Protein AF-A0A2M7F0R4-F1 (afdb_monomer_lite)

pLDDT: mean 93.56, std 8.67, range [50.69, 98.19]

Foldseek 3Di:
DDPQLVVLVVVLLVVLLCCLVVNCVVLLVDPVLCVSCVSNVHHSVVCSVPRDSVVSVVVVVVD

Sequence (63 aa):
MTPERRLWFAALAHGLTDVAKGEDTRWIGSRDFRMVCDLVGLDPQAVEARFDPEAFLRITKAA

Structure (mmCIF, N/CA/C/O backbone):
data_AF-A0A2M7F0R4-F1
#
_entry.id   AF-A0A2M7F0R4-F1
#
loop_
_atom_site.group_PDB
_atom_site.id
_atom_site.type_symbol
_atom_site.label_atom_id
_atom_site.label_alt_id
_atom_site.label_comp_id
_atom_site.label_asym_id
_atom_site.label_entity_id
_atom_site.label_seq_id
_atom_site.pdbx_PDB_ins_code
_atom_site.Cartn_x
_atom_site.Cartn_y
_atom_site.Cartn_z
_atom_site.occupancy
_atom_site.B_iso_or_equiv
_atom_site.auth_seq_id
_atom_site.auth_comp_id
_atom_site.auth_asym_id
_atom_site.auth_atom_id
_atom_site.pdbx_PDB_model_num
ATOM 1 N N . MET A 1 1 ? 16.019 -7.344 -10.379 1.00 74.88 1 MET A N 1
ATOM 2 C CA . MET A 1 1 ? 15.286 -6.217 -9.755 1.00 74.88 1 MET A CA 1
ATOM 3 C C . MET A 1 1 ? 16.156 -4.972 -9.834 1.00 74.88 1 MET A C 1
ATOM 5 O O . MET A 1 1 ? 17.283 -5.040 -9.353 1.00 74.88 1 MET A O 1
ATOM 9 N N . THR A 1 2 ? 15.688 -3.903 -10.485 1.00 93.25 2 THR A N 1
ATOM 10 C CA . THR A 1 2 ? 16.447 -2.648 -10.667 1.00 93.25 2 THR A CA 1
ATOM 11 C C . THR A 1 2 ? 16.544 -1.860 -9.350 1.00 93.25 2 THR A C 1
ATOM 13 O O . THR A 1 2 ? 15.699 -2.068 -8.475 1.00 93.25 2 THR A O 1
ATOM 16 N N . PRO A 1 3 ? 17.542 -0.969 -9.176 1.00 94.38 3 PRO A N 1
ATOM 17 C CA . PRO A 1 3 ? 17.639 -0.106 -7.993 1.00 94.38 3 PRO A CA 1
ATOM 18 C C . PRO A 1 3 ? 16.379 0.734 -7.757 1.00 94.38 3 PRO A C 1
ATOM 20 O O . PRO A 1 3 ? 15.883 0.794 -6.639 1.00 94.38 3 PRO A O 1
ATOM 23 N N . GLU A 1 4 ? 15.807 1.292 -8.823 1.00 94.81 4 GLU A N 1
ATOM 24 C CA . GLU A 1 4 ? 14.555 2.050 -8.771 1.00 94.81 4 GLU A CA 1
ATOM 25 C C . GLU A 1 4 ? 13.391 1.201 -8.246 1.00 94.81 4 GLU A C 1
ATOM 27 O O . GLU A 1 4 ? 12.689 1.599 -7.321 1.00 94.81 4 GLU A O 1
ATOM 32 N N . ARG A 1 5 ? 13.235 -0.029 -8.749 1.00 95.06 5 ARG A N 1
ATOM 33 C CA . ARG A 1 5 ? 12.184 -0.931 -8.265 1.00 95.06 5 ARG A CA 1
ATOM 34 C C . ARG A 1 5 ? 12.376 -1.293 -6.788 1.00 95.06 5 ARG A C 1
ATOM 36 O O . ARG A 1 5 ? 11.390 -1.445 -6.078 1.00 95.06 5 ARG A O 1
ATOM 43 N N . ARG A 1 6 ? 13.622 -1.406 -6.302 1.00 95.94 6 ARG A N 1
ATOM 44 C CA . ARG A 1 6 ? 13.908 -1.618 -4.865 1.00 95.94 6 ARG A CA 1
ATOM 45 C C . ARG A 1 6 ? 13.469 -0.428 -4.016 1.00 95.94 6 ARG A C 1
ATOM 47 O O . ARG A 1 6 ? 12.907 -0.644 -2.948 1.00 95.94 6 ARG A O 1
ATOM 54 N N . LEU A 1 7 ? 13.705 0.794 -4.493 1.00 96.94 7 LEU A N 1
ATOM 55 C CA . LEU A 1 7 ? 13.260 2.009 -3.813 1.00 96.94 7 LEU A CA 1
ATOM 56 C C . LEU A 1 7 ? 11.734 2.024 -3.673 1.00 96.94 7 LEU A C 1
ATOM 58 O O . LEU A 1 7 ? 11.223 2.235 -2.577 1.00 96.94 7 LEU A O 1
ATOM 62 N N . TRP A 1 8 ? 11.010 1.713 -4.749 1.00 97.56 8 TRP A N 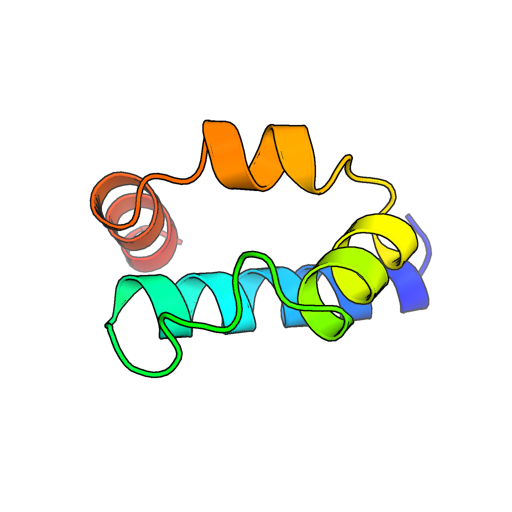1
ATOM 63 C CA . TRP A 1 8 ? 9.549 1.649 -4.709 1.00 97.56 8 TRP A CA 1
ATOM 64 C C . TRP A 1 8 ? 9.017 0.500 -3.847 1.00 97.56 8 TRP A C 1
ATOM 66 O O . TRP A 1 8 ? 7.997 0.667 -3.186 1.00 97.56 8 TRP A O 1
ATOM 76 N N . PHE A 1 9 ? 9.728 -0.631 -3.762 1.00 97.06 9 PHE A N 1
ATOM 77 C CA . PHE A 1 9 ? 9.397 -1.689 -2.799 1.00 97.06 9 PHE A CA 1
ATOM 78 C C . PHE A 1 9 ? 9.533 -1.216 -1.350 1.00 97.06 9 PHE A C 1
ATOM 80 O O . PHE A 1 9 ? 8.677 -1.539 -0.529 1.00 97.06 9 PHE A O 1
ATOM 87 N N . ALA A 1 10 ? 10.570 -0.436 -1.035 1.00 96.06 10 ALA A N 1
ATOM 88 C CA . ALA A 1 10 ? 10.720 0.156 0.291 1.00 96.06 10 ALA A CA 1
ATOM 89 C C . ALA A 1 10 ? 9.596 1.164 0.576 1.00 96.06 10 ALA A C 1
ATOM 91 O O . ALA A 1 10 ? 8.981 1.099 1.637 1.00 96.06 10 ALA A O 1
ATOM 92 N N . ALA A 1 11 ? 9.270 2.033 -0.386 1.00 96.25 11 ALA A N 1
ATOM 93 C CA . ALA A 1 11 ? 8.155 2.972 -0.264 1.00 96.25 11 ALA A CA 1
ATOM 94 C C . ALA A 1 11 ? 6.817 2.247 -0.024 1.00 96.25 11 ALA A C 1
ATOM 96 O O . ALA A 1 11 ? 6.066 2.630 0.870 1.00 96.25 11 ALA A O 1
ATOM 97 N N . LEU A 1 12 ? 6.554 1.157 -0.757 1.00 97.25 12 LEU A N 1
ATOM 98 C CA . LEU A 1 12 ? 5.374 0.319 -0.547 1.00 97.25 12 LEU A CA 1
ATOM 99 C C . LEU A 1 12 ? 5.351 -0.281 0.863 1.00 97.25 12 LEU A C 1
ATOM 101 O O . LEU A 1 12 ? 4.330 -0.212 1.539 1.00 97.25 12 LEU A O 1
ATOM 105 N N . ALA A 1 13 ? 6.467 -0.848 1.326 1.00 96.12 13 ALA A N 1
ATOM 106 C CA . ALA A 1 13 ? 6.553 -1.442 2.658 1.00 96.12 13 ALA A CA 1
ATOM 107 C C . ALA A 1 13 ? 6.338 -0.410 3.780 1.00 96.12 13 ALA A C 1
ATOM 109 O O . ALA A 1 13 ? 5.664 -0.714 4.766 1.00 96.12 13 ALA A O 1
ATOM 110 N N . HIS A 1 14 ? 6.869 0.806 3.622 1.00 95.81 14 HIS A N 1
ATOM 111 C CA . HIS A 1 14 ? 6.640 1.907 4.558 1.00 95.81 14 HIS A CA 1
ATOM 112 C C . HIS A 1 14 ? 5.167 2.322 4.586 1.00 95.81 14 HIS A C 1
ATOM 114 O O . HIS A 1 14 ? 4.565 2.282 5.654 1.00 95.81 14 HIS A O 1
ATOM 120 N N . GLY A 1 15 ? 4.551 2.587 3.430 1.00 96.56 15 GLY A N 1
ATOM 121 C CA . GLY A 1 15 ? 3.134 2.959 3.385 1.00 96.56 15 GLY A CA 1
ATOM 122 C C . GLY A 1 15 ? 2.211 1.875 3.959 1.00 96.56 15 GLY A C 1
ATOM 123 O O . GLY A 1 15 ? 1.303 2.175 4.729 1.00 96.56 15 GLY A O 1
ATOM 124 N N . LEU A 1 16 ? 2.481 0.592 3.683 1.00 96.81 16 LEU A N 1
ATOM 125 C CA . LEU A 1 16 ? 1.737 -0.519 4.294 1.00 96.81 16 LEU A CA 1
ATOM 126 C C . LEU A 1 16 ? 1.950 -0.603 5.814 1.00 96.81 16 LEU A C 1
ATOM 128 O O . LEU A 1 16 ? 1.026 -0.962 6.541 1.00 96.81 16 LEU A O 1
ATOM 132 N N . THR A 1 17 ? 3.139 -0.253 6.311 1.00 96.12 17 THR A N 1
ATOM 133 C CA . THR A 1 17 ? 3.414 -0.186 7.755 1.00 96.12 17 THR A CA 1
ATOM 134 C C . THR A 1 17 ? 2.598 0.918 8.421 1.00 96.12 17 THR A C 1
ATOM 136 O O . THR A 1 17 ? 2.011 0.677 9.476 1.00 96.12 17 THR A O 1
ATOM 139 N N . ASP A 1 18 ? 2.531 2.099 7.810 1.00 96.12 18 ASP A N 1
ATOM 140 C CA . ASP A 1 18 ? 1.809 3.252 8.357 1.00 96.12 18 ASP A CA 1
ATOM 141 C C . ASP A 1 18 ? 0.295 2.997 8.353 1.00 96.12 18 ASP A C 1
ATOM 143 O O . ASP A 1 18 ? -0.387 3.237 9.353 1.00 96.12 18 ASP A O 1
ATOM 147 N N . VAL A 1 19 ? -0.231 2.387 7.282 1.00 97.06 19 VAL A N 1
ATOM 148 C CA . VAL A 1 19 ? -1.615 1.882 7.250 1.00 97.06 19 VAL A CA 1
ATOM 149 C C . VAL A 1 19 ? -1.840 0.869 8.370 1.00 97.06 19 VAL A C 1
ATOM 151 O O . VAL A 1 19 ? -2.829 0.973 9.095 1.00 97.06 19 VAL A O 1
ATOM 154 N N . ALA A 1 20 ? -0.928 -0.094 8.548 1.00 96.56 20 ALA A N 1
ATOM 155 C CA . ALA A 1 20 ? -1.086 -1.134 9.561 1.00 96.56 20 ALA A CA 1
ATOM 156 C C . ALA A 1 20 ? -1.049 -0.593 11.001 1.00 96.56 20 ALA A C 1
ATOM 158 O O . ALA A 1 20 ? -1.668 -1.173 11.891 1.00 96.56 20 ALA A O 1
ATOM 159 N N . LYS A 1 21 ? -0.355 0.529 11.232 1.00 95.38 21 LYS A N 1
ATOM 160 C CA . LYS A 1 21 ? -0.351 1.267 12.507 1.00 95.38 21 LYS A CA 1
ATOM 161 C C . LYS A 1 21 ? -1.559 2.190 12.691 1.00 95.38 21 LYS A C 1
ATOM 163 O O . LYS A 1 21 ? -1.756 2.704 13.788 1.00 95.38 21 LYS A O 1
ATOM 168 N N 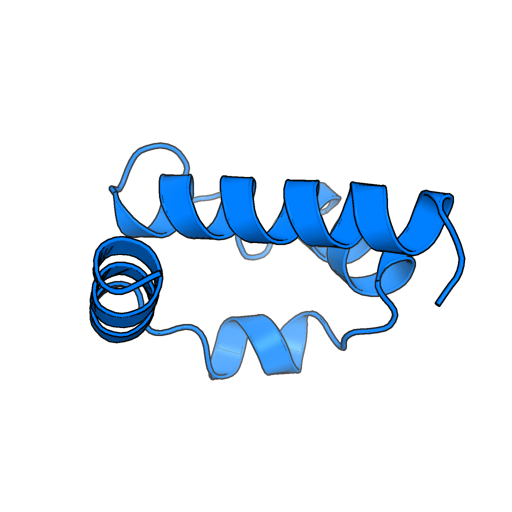. GLY A 1 22 ? -2.365 2.392 11.649 1.00 95.38 22 GLY A N 1
ATOM 169 C CA . GLY A 1 22 ? -3.537 3.266 11.669 1.00 95.38 22 GLY A CA 1
ATOM 170 C C . GLY A 1 22 ? -3.253 4.737 11.345 1.00 95.38 22 GLY A C 1
ATOM 171 O O . GLY A 1 22 ? -4.136 5.568 11.542 1.00 95.38 22 GLY A O 1
ATOM 172 N N . GLU A 1 23 ? -2.059 5.072 10.850 1.00 93.56 23 GLU A N 1
ATOM 173 C CA . GLU A 1 23 ? -1.630 6.457 10.607 1.00 93.56 23 GLU A CA 1
ATOM 174 C C . GLU A 1 23 ? -2.166 7.002 9.270 1.00 93.56 23 GLU A C 1
ATOM 176 O O . GLU A 1 23 ? -2.710 8.105 9.238 1.00 93.56 23 GLU A O 1
ATOM 181 N N . ASP A 1 24 ? -2.109 6.212 8.190 1.00 92.81 24 ASP A N 1
ATOM 182 C CA . ASP A 1 24 ? -2.587 6.610 6.852 1.00 92.81 24 ASP A CA 1
ATOM 183 C C . ASP A 1 24 ? -3.573 5.596 6.246 1.00 92.81 24 ASP A C 1
ATOM 185 O O . ASP A 1 24 ? -3.403 5.050 5.158 1.00 92.81 24 ASP A O 1
ATOM 189 N N . THR A 1 25 ? -4.650 5.306 6.979 1.00 93.00 25 THR A N 1
ATOM 190 C CA . THR A 1 25 ? -5.634 4.265 6.611 1.00 93.00 25 THR A CA 1
ATOM 191 C C . THR A 1 25 ? -6.344 4.478 5.270 1.00 93.00 25 THR A C 1
ATOM 193 O O . THR A 1 25 ? -6.922 3.535 4.735 1.00 93.00 25 THR A O 1
ATOM 196 N N . ARG A 1 26 ? -6.307 5.694 4.707 1.00 95.31 26 ARG A N 1
ATOM 197 C CA . ARG A 1 26 ? -6.926 6.023 3.408 1.00 95.31 26 ARG A CA 1
ATOM 198 C C . ARG A 1 26 ? -5.964 5.882 2.232 1.00 95.31 26 ARG A C 1
ATOM 200 O O . ARG A 1 26 ? -6.372 6.099 1.090 1.00 95.31 26 ARG A O 1
ATOM 207 N N . TRP A 1 27 ? -4.700 5.557 2.498 1.00 97.44 27 TRP A N 1
ATOM 208 C CA . TRP A 1 27 ? -3.704 5.400 1.453 1.00 97.44 27 TRP A CA 1
ATOM 209 C C . TRP A 1 27 ? -4.015 4.206 0.549 1.00 97.44 27 TRP A C 1
ATOM 211 O O . TRP A 1 27 ? -3.987 4.351 -0.675 1.00 97.44 27 TRP A O 1
ATOM 221 N N . ILE A 1 28 ? -4.397 3.055 1.116 1.00 96.62 28 ILE A N 1
ATOM 222 C CA . ILE A 1 28 ? -4.898 1.917 0.329 1.00 96.62 28 ILE A CA 1
ATOM 223 C C . ILE A 1 28 ? -6.186 2.333 -0.394 1.00 96.62 28 ILE A C 1
ATOM 225 O O . ILE A 1 28 ? -7.089 2.921 0.195 1.00 96.62 28 ILE A O 1
ATOM 229 N N . GLY A 1 29 ? -6.242 2.065 -1.701 1.00 94.44 29 GLY A N 1
ATOM 230 C CA . GLY A 1 29 ? -7.332 2.500 -2.581 1.00 94.44 29 GLY A CA 1
ATOM 231 C C . GLY A 1 29 ? -7.156 3.908 -3.175 1.00 94.44 29 GLY A C 1
ATOM 232 O O . GLY A 1 29 ? -7.911 4.300 -4.077 1.00 94.44 29 GLY A O 1
ATOM 233 N N . SER A 1 30 ? -6.139 4.664 -2.746 1.00 97.69 30 SER A N 1
ATOM 234 C CA . SER A 1 30 ? -5.792 5.966 -3.330 1.00 97.69 30 SER A CA 1
ATOM 235 C C . SER A 1 30 ? -5.121 5.835 -4.707 1.00 97.69 30 SER A C 1
ATOM 237 O O . SER A 1 30 ? -4.734 4.752 -5.156 1.00 97.69 30 SER A O 1
ATOM 239 N N . ARG A 1 31 ? -4.973 6.963 -5.413 1.00 97.75 31 ARG A N 1
ATOM 240 C CA . ARG A 1 31 ? -4.209 7.022 -6.672 1.00 97.75 31 ARG A CA 1
ATOM 241 C C . ARG A 1 31 ? -2.722 6.734 -6.452 1.00 97.75 31 ARG A C 1
ATOM 243 O O . ARG A 1 31 ? -2.128 6.045 -7.276 1.00 97.75 31 ARG A O 1
ATOM 250 N N . ASP A 1 32 ? -2.150 7.234 -5.364 1.00 97.31 32 ASP A N 1
ATOM 251 C CA . ASP A 1 32 ? -0.718 7.106 -5.083 1.00 97.31 32 ASP A CA 1
ATOM 252 C C . ASP A 1 32 ? -0.354 5.662 -4.739 1.00 97.31 32 ASP A C 1
ATOM 254 O O . ASP A 1 32 ? 0.641 5.144 -5.236 1.00 97.31 32 ASP A O 1
ATOM 258 N N . PHE A 1 33 ? -1.218 4.964 -3.998 1.00 98.06 33 PHE A N 1
ATOM 259 C CA . PHE A 1 33 ? -1.077 3.527 -3.769 1.00 98.06 33 PHE A CA 1
ATOM 260 C C . PHE A 1 33 ? -1.053 2.731 -5.081 1.00 98.06 33 PHE A C 1
ATOM 262 O O . PHE A 1 33 ? -0.136 1.939 -5.295 1.00 98.06 33 PHE A O 1
ATOM 269 N N . ARG A 1 34 ? -2.004 2.983 -5.997 1.00 98.19 34 ARG A N 1
ATOM 270 C CA . ARG A 1 34 ? -2.021 2.321 -7.318 1.00 98.19 34 ARG A CA 1
ATOM 271 C C . ARG A 1 34 ? -0.725 2.573 -8.087 1.00 98.19 34 ARG A C 1
ATOM 273 O O . ARG A 1 34 ? -0.130 1.631 -8.594 1.00 98.19 34 ARG A O 1
ATOM 280 N N . MET A 1 35 ? -0.257 3.821 -8.095 1.00 98.12 35 MET A N 1
ATOM 281 C CA . MET A 1 35 ? 0.997 4.202 -8.748 1.00 98.12 35 MET A CA 1
ATOM 282 C C . MET A 1 35 ? 2.202 3.453 -8.164 1.00 98.12 35 MET A C 1
ATOM 284 O O . MET A 1 35 ? 3.023 2.933 -8.915 1.00 98.12 35 MET A O 1
ATOM 288 N N . VAL A 1 36 ? 2.309 3.363 -6.837 1.00 98.06 36 VAL A N 1
ATOM 289 C CA . VAL A 1 36 ? 3.400 2.633 -6.177 1.00 98.06 36 VAL A CA 1
ATOM 290 C C . VAL A 1 36 ? 3.334 1.135 -6.493 1.00 98.06 36 VAL A C 1
ATOM 292 O O . VAL A 1 36 ? 4.373 0.543 -6.786 1.00 98.06 36 VAL A O 1
ATOM 295 N N . CYS A 1 37 ? 2.142 0.525 -6.501 1.00 98.19 37 CYS A N 1
ATOM 296 C CA . CYS A 1 37 ? 1.953 -0.870 -6.915 1.00 98.19 37 CYS A CA 1
ATOM 297 C C . CYS A 1 37 ? 2.415 -1.113 -8.359 1.00 98.19 37 CYS A C 1
ATOM 299 O O . CYS A 1 37 ? 3.185 -2.048 -8.597 1.00 98.19 37 CYS A O 1
ATOM 301 N N . ASP A 1 38 ? 2.040 -0.239 -9.295 1.00 97.50 38 ASP A N 1
ATOM 302 C CA . ASP A 1 38 ? 2.465 -0.330 -10.696 1.00 97.50 38 ASP A CA 1
ATOM 303 C C . ASP A 1 38 ? 3.997 -0.249 -10.825 1.00 97.50 38 ASP A C 1
ATOM 305 O O . ASP A 1 38 ? 4.616 -1.063 -11.517 1.00 97.50 38 ASP A O 1
ATOM 309 N N . LEU A 1 39 ? 4.636 0.672 -10.091 1.00 97.38 39 LEU A N 1
ATOM 310 C CA . LEU A 1 39 ? 6.094 0.865 -10.090 1.00 97.38 39 LEU A CA 1
ATOM 311 C C . LEU A 1 39 ? 6.864 -0.340 -9.529 1.00 97.38 39 LEU A C 1
ATOM 313 O O . LEU A 1 39 ? 8.001 -0.606 -9.937 1.00 97.38 39 LEU A O 1
ATOM 317 N N . VAL A 1 40 ? 6.252 -1.111 -8.626 1.00 97.19 40 VAL A N 1
ATOM 318 C CA . VAL A 1 40 ? 6.823 -2.378 -8.142 1.00 97.19 40 VAL A CA 1
ATOM 319 C C . VAL A 1 40 ? 6.363 -3.601 -8.936 1.00 97.19 40 VAL A C 1
ATOM 321 O O . VAL A 1 40 ? 6.890 -4.697 -8.708 1.00 97.19 40 VAL A O 1
ATOM 324 N N . GLY A 1 41 ? 5.455 -3.434 -9.900 1.00 96.44 41 GLY A N 1
ATOM 325 C CA . GLY A 1 41 ? 4.892 -4.502 -10.725 1.00 96.44 41 GLY A CA 1
ATOM 326 C C . GLY A 1 41 ? 3.968 -5.444 -9.953 1.00 96.44 41 GLY A C 1
ATOM 327 O O . GLY A 1 41 ? 4.040 -6.657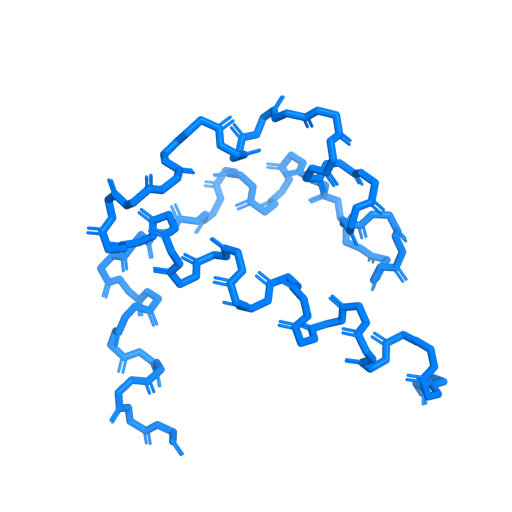 -10.155 1.00 96.44 41 GLY A O 1
ATOM 328 N N . LEU A 1 42 ? 3.166 -4.906 -9.033 1.00 97.38 42 LEU A N 1
ATOM 329 C CA . LEU A 1 42 ? 2.121 -5.623 -8.303 1.00 97.38 42 LEU A CA 1
ATOM 330 C C . LEU A 1 42 ? 0.745 -5.110 -8.728 1.00 97.38 42 LEU A C 1
ATOM 332 O O . LEU A 1 42 ? 0.572 -3.921 -8.965 1.00 97.38 42 LEU A O 1
ATOM 336 N N . ASP A 1 43 ? -0.241 -6.003 -8.770 1.00 97.81 43 ASP A N 1
ATOM 337 C CA . ASP A 1 43 ? -1.637 -5.614 -8.968 1.00 97.81 43 ASP A CA 1
ATOM 338 C C . ASP A 1 43 ? -2.175 -4.951 -7.682 1.00 97.81 43 ASP A C 1
ATOM 340 O O . ASP A 1 43 ? -2.236 -5.620 -6.641 1.00 97.81 43 ASP A O 1
ATOM 344 N N . PRO A 1 44 ? -2.581 -3.667 -7.721 1.00 97.25 44 PRO A N 1
ATOM 345 C CA . PRO A 1 44 ? -3.075 -2.967 -6.540 1.00 97.25 44 PRO A CA 1
ATOM 346 C C . PRO A 1 44 ? -4.327 -3.614 -5.938 1.00 97.25 44 PRO A C 1
ATOM 348 O O . PRO A 1 44 ? -4.450 -3.644 -4.715 1.00 97.25 44 PRO A O 1
ATOM 351 N N . GLN A 1 45 ? -5.224 -4.184 -6.753 1.00 97.06 45 GLN A N 1
ATOM 352 C CA . GLN A 1 45 ? -6.425 -4.859 -6.244 1.00 97.06 45 GLN A CA 1
ATOM 353 C C . GLN A 1 45 ? -6.059 -6.149 -5.511 1.00 97.06 45 GLN A C 1
ATOM 355 O O . GLN A 1 45 ? -6.636 -6.476 -4.475 1.00 97.06 45 GLN A O 1
ATOM 360 N N . ALA A 1 46 ? -5.068 -6.881 -6.023 1.00 97.69 46 ALA A N 1
ATOM 361 C CA . ALA A 1 46 ? -4.584 -8.098 -5.386 1.00 97.69 46 ALA A CA 1
ATOM 362 C C . ALA A 1 46 ? -3.881 -7.823 -4.050 1.00 97.69 46 ALA A C 1
ATOM 364 O O . ALA A 1 46 ? -3.984 -8.660 -3.148 1.00 97.69 46 ALA A O 1
ATOM 365 N N . VAL A 1 47 ? -3.172 -6.692 -3.940 1.00 96.50 47 VAL A N 1
ATOM 366 C CA . VAL A 1 47 ? -2.551 -6.226 -2.691 1.00 96.50 47 VAL A CA 1
ATOM 367 C C . VAL A 1 47 ? -3.630 -5.815 -1.696 1.00 96.50 47 VAL A C 1
ATOM 369 O O . VAL A 1 47 ? -3.635 -6.331 -0.585 1.00 96.50 47 VAL A O 1
ATOM 372 N N . GLU A 1 48 ? -4.577 -4.968 -2.103 1.00 95.81 48 GLU A N 1
ATOM 373 C CA . GLU A 1 48 ? -5.693 -4.518 -1.260 1.00 95.81 48 GLU A CA 1
ATOM 374 C C . GLU A 1 48 ? -6.515 -5.697 -0.720 1.00 95.81 48 GLU A C 1
ATOM 376 O O . GLU A 1 48 ? -6.740 -5.793 0.482 1.00 95.81 48 GLU A O 1
ATOM 381 N N . ALA A 1 49 ? -6.878 -6.657 -1.576 1.00 96.81 49 ALA A N 1
ATOM 382 C CA . ALA A 1 49 ? -7.678 -7.818 -1.181 1.00 96.81 49 ALA A CA 1
ATOM 383 C C . ALA A 1 49 ? -6.961 -8.788 -0.223 1.00 96.81 49 ALA A C 1
ATOM 385 O O . ALA A 1 49 ? -7.616 -9.603 0.426 1.00 96.81 49 ALA A O 1
ATOM 386 N N . ARG A 1 50 ? -5.624 -8.762 -0.172 1.00 95.94 50 ARG A N 1
ATOM 387 C CA . ARG A 1 50 ? -4.810 -9.670 0.659 1.00 95.94 50 ARG A CA 1
ATOM 388 C C . ARG A 1 50 ? -4.153 -8.984 1.845 1.00 95.94 50 ARG A C 1
ATOM 390 O O . ARG A 1 50 ? -3.541 -9.670 2.662 1.00 95.94 50 ARG A O 1
ATOM 397 N N . PHE A 1 51 ? -4.208 -7.661 1.912 1.00 95.88 51 PHE A N 1
ATOM 398 C CA . PHE A 1 51 ? -3.529 -6.922 2.954 1.00 95.88 51 PHE A CA 1
ATOM 399 C C . PHE A 1 51 ? -4.225 -7.146 4.299 1.00 95.88 51 PHE A C 1
ATOM 401 O O . PHE A 1 51 ? -5.371 -6.757 4.503 1.00 95.88 51 PHE A O 1
ATOM 408 N N . ASP A 1 52 ? -3.496 -7.775 5.216 1.00 95.94 52 ASP A N 1
ATOM 409 C CA . ASP A 1 52 ? -3.879 -7.968 6.610 1.00 95.94 52 ASP A CA 1
ATOM 410 C C . ASP A 1 52 ? -2.903 -7.157 7.485 1.00 95.94 52 ASP A C 1
ATOM 412 O O . ASP A 1 52 ? -1.726 -7.530 7.591 1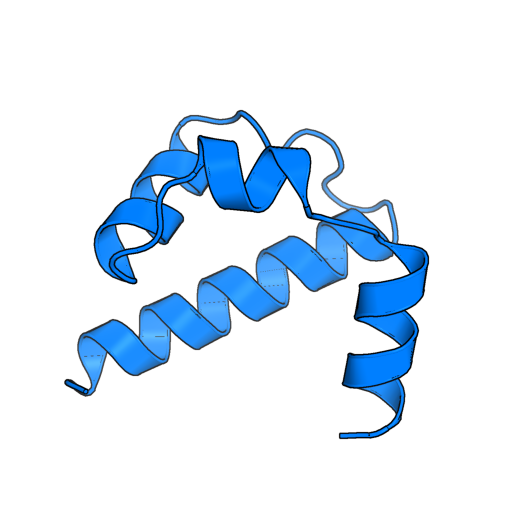.00 95.94 52 ASP A O 1
ATOM 416 N N . PRO A 1 53 ? -3.365 -6.054 8.108 1.00 94.12 53 PRO A N 1
ATOM 417 C CA . PRO A 1 53 ? -2.558 -5.214 8.992 1.00 94.12 53 PRO A CA 1
ATOM 418 C C . PRO A 1 53 ? -1.843 -5.975 10.117 1.00 94.12 53 PRO A C 1
ATOM 420 O O . PRO A 1 53 ? -0.669 -5.723 10.403 1.00 94.12 53 PRO A O 1
ATOM 423 N N . GLU A 1 54 ? -2.527 -6.926 10.756 1.00 94.62 54 GLU A N 1
ATOM 424 C CA . GLU A 1 54 ? -1.995 -7.660 11.905 1.00 94.62 54 GLU A CA 1
ATOM 425 C C . GLU A 1 54 ? -0.943 -8.680 11.474 1.00 94.62 54 GLU A C 1
ATOM 427 O O . GLU A 1 54 ? 0.094 -8.845 12.128 1.00 94.62 54 GLU A O 1
ATOM 432 N N . ALA A 1 55 ? -1.191 -9.382 10.366 1.00 93.06 55 ALA A N 1
ATOM 433 C CA . ALA A 1 55 ? -0.199 -10.274 9.774 1.00 93.06 55 ALA A CA 1
ATOM 434 C C . ALA A 1 55 ? 1.038 -9.501 9.299 1.00 93.06 55 ALA A C 1
ATOM 436 O O . ALA A 1 55 ? 2.165 -9.939 9.541 1.00 93.06 55 ALA A O 1
ATOM 437 N N . PHE A 1 56 ? 0.840 -8.331 8.687 1.00 92.81 56 PHE A N 1
ATOM 438 C CA . PHE A 1 56 ? 1.926 -7.502 8.173 1.00 92.81 56 PHE A CA 1
ATOM 439 C C . PHE A 1 56 ? 2.858 -7.012 9.293 1.00 92.81 56 PHE A C 1
ATOM 441 O O . PHE A 1 56 ? 4.075 -7.175 9.197 1.00 92.81 56 PHE A O 1
ATOM 448 N N . LEU A 1 57 ? 2.303 -6.510 10.404 1.00 92.75 57 LEU A N 1
ATOM 449 C CA . LEU A 1 57 ? 3.094 -6.070 11.564 1.00 92.75 57 LEU A CA 1
ATOM 450 C C . LEU A 1 57 ? 3.855 -7.205 12.258 1.00 92.75 57 LEU A C 1
ATOM 452 O O . LEU A 1 57 ? 4.917 -6.971 12.839 1.00 92.75 57 LEU A O 1
ATOM 456 N N . ARG A 1 58 ? 3.331 -8.436 12.229 1.00 91.62 58 ARG A N 1
ATOM 457 C CA . ARG A 1 58 ? 4.043 -9.601 12.780 1.00 91.62 58 ARG A CA 1
ATOM 458 C C . ARG A 1 58 ? 5.297 -9.929 11.976 1.00 91.62 58 ARG A C 1
ATOM 460 O O . ARG A 1 58 ? 6.314 -10.269 12.573 1.00 91.62 58 ARG A O 1
ATOM 467 N N . ILE A 1 59 ? 5.235 -9.800 10.652 1.00 85.69 59 ILE A N 1
ATOM 468 C CA . ILE A 1 59 ? 6.375 -10.061 9.764 1.00 85.69 59 ILE A CA 1
ATOM 469 C C . ILE A 1 59 ? 7.441 -8.972 9.929 1.00 85.69 59 ILE A C 1
ATOM 471 O O . ILE A 1 59 ? 8.618 -9.292 10.059 1.00 85.69 59 ILE A O 1
ATOM 475 N N . THR A 1 60 ? 7.045 -7.698 9.981 1.00 79.44 60 THR A N 1
ATOM 476 C CA . THR A 1 60 ? 7.997 -6.576 10.063 1.00 79.44 60 THR A CA 1
ATOM 477 C C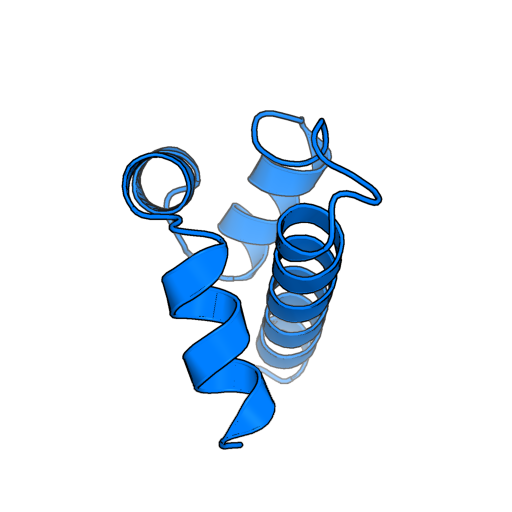 . THR A 1 60 ? 8.655 -6.412 11.431 1.00 79.44 60 THR A C 1
ATOM 479 O O . THR A 1 60 ? 9.740 -5.853 11.503 1.00 79.44 60 THR A O 1
ATOM 482 N N . LYS A 1 61 ? 8.052 -6.913 12.518 1.00 70.94 61 LYS A N 1
ATOM 483 C CA . LYS A 1 61 ? 8.705 -6.980 13.842 1.00 70.94 61 LYS A CA 1
ATOM 484 C C . LYS A 1 61 ? 9.729 -8.112 13.967 1.00 70.94 61 LYS A C 1
ATOM 486 O O . LYS A 1 61 ? 10.537 -8.088 14.891 1.00 70.94 61 LYS A O 1
ATOM 491 N N . ALA A 1 62 ? 9.636 -9.125 13.109 1.00 57.97 62 ALA A N 1
ATOM 492 C CA . ALA A 1 62 ? 10.512 -10.293 13.116 1.00 57.97 62 ALA A CA 1
ATOM 493 C C . ALA A 1 62 ? 11.690 -10.177 12.128 1.00 57.97 62 ALA A C 1
ATOM 495 O O . ALA A 1 62 ? 12.558 -11.050 12.132 1.00 57.97 62 ALA A O 1
ATOM 496 N N . ALA A 1 63 ? 11.692 -9.139 11.286 1.00 50.69 63 ALA A N 1
ATOM 497 C CA . ALA A 1 63 ? 12.717 -8.821 10.294 1.00 50.69 63 ALA A CA 1
ATOM 498 C C . ALA A 1 63 ? 13.641 -7.704 10.798 1.00 50.69 63 ALA A C 1
ATOM 500 O O . ALA A 1 63 ? 14.836 -7.745 10.433 1.00 50.69 63 ALA A O 1
#

Radius of gyration: 11.32 Å; chains: 1; bounding box: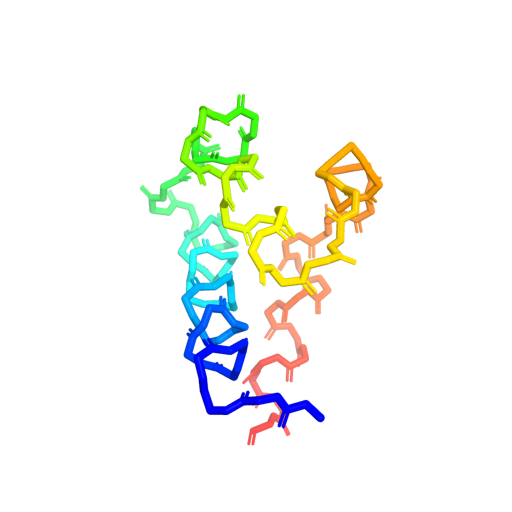 25×17×25 Å

Secondary structure (DSSP, 8-state):
--HHHHHHHHHHHHHHHHHHHTSSTTSTTSHHHHHHHHHHT--HHHHHHH--HHHHHHHHHH-